Protein AF-A0A836XBT3-F1 (afdb_monomer_lite)

Structure (mmCIF, N/CA/C/O backbone):
data_AF-A0A836XBT3-F1
#
_entry.id   AF-A0A836XBT3-F1
#
loop_
_atom_site.group_PDB
_atom_site.id
_atom_site.type_symbol
_atom_site.label_atom_id
_atom_site.label_alt_id
_atom_site.label_comp_id
_atom_site.label_asym_id
_atom_site.label_entity_id
_atom_site.label_seq_id
_atom_site.pdbx_PDB_ins_code
_atom_site.Cartn_x
_atom_site.Cartn_y
_atom_site.Cartn_z
_atom_site.occupancy
_atom_site.B_iso_or_equiv
_atom_site.auth_seq_id
_atom_site.auth_comp_id
_atom_site.auth_asym_id
_atom_site.auth_atom_id
_atom_site.pdbx_PDB_model_num
ATOM 1 N N . ALA A 1 1 ? 12.674 -2.834 7.363 1.00 74.12 1 ALA A N 1
ATOM 2 C CA . ALA A 1 1 ? 11.517 -3.549 6.810 1.00 74.12 1 ALA A CA 1
ATOM 3 C C . ALA A 1 1 ? 10.767 -4.377 7.879 1.00 74.12 1 ALA A C 1
ATOM 5 O O . ALA A 1 1 ? 11.372 -5.210 8.557 1.00 74.12 1 ALA A O 1
ATOM 6 N N . VAL A 1 2 ? 9.462 -4.137 8.085 1.00 86.44 2 VAL A N 1
ATOM 7 C CA . VAL A 1 2 ? 8.548 -5.019 8.840 1.00 86.44 2 VAL A CA 1
ATOM 8 C C . VAL A 1 2 ? 8.075 -6.184 7.958 1.00 86.44 2 VAL A C 1
ATOM 10 O O . VAL A 1 2 ? 7.081 -6.069 7.264 1.00 86.44 2 VAL A O 1
ATOM 13 N N . THR A 1 3 ? 8.737 -7.336 8.030 1.00 90.88 3 THR A N 1
ATOM 14 C CA . THR A 1 3 ? 8.524 -8.449 7.075 1.00 90.88 3 THR A CA 1
ATOM 15 C C . THR A 1 3 ? 7.279 -9.308 7.304 1.00 90.88 3 THR A C 1
ATOM 17 O O . THR A 1 3 ? 7.019 -10.237 6.547 1.00 90.88 3 THR A O 1
ATOM 20 N N . ARG A 1 4 ? 6.527 -9.052 8.376 1.00 96.25 4 ARG A N 1
ATOM 21 C CA . ARG A 1 4 ? 5.323 -9.809 8.731 1.00 96.25 4 ARG A CA 1
ATOM 22 C C . ARG A 1 4 ? 4.125 -8.865 8.772 1.00 96.25 4 ARG A C 1
ATOM 24 O O . ARG A 1 4 ? 4.094 -8.033 9.688 1.00 96.25 4 ARG A O 1
ATOM 31 N N . PRO A 1 5 ? 3.130 -9.023 7.882 1.00 97.19 5 PRO A N 1
ATOM 32 C CA . PRO A 1 5 ? 1.962 -8.146 7.840 1.00 97.19 5 PRO A CA 1
ATOM 33 C C . PRO A 1 5 ? 1.216 -8.055 9.175 1.00 97.19 5 PRO A C 1
ATOM 35 O O . PRO A 1 5 ? 0.750 -6.984 9.553 1.00 97.19 5 PRO A O 1
ATOM 38 N N . GLU A 1 6 ? 1.180 -9.132 9.972 1.00 97.56 6 GLU A N 1
ATOM 39 C CA . GLU A 1 6 ? 0.547 -9.102 11.304 1.00 97.56 6 GLU A CA 1
ATOM 40 C C . GLU A 1 6 ? 1.123 -8.014 12.224 1.00 97.56 6 GLU A C 1
ATOM 42 O O . GLU A 1 6 ? 0.406 -7.460 13.063 1.00 97.56 6 GLU A O 1
ATOM 47 N N . ARG A 1 7 ? 2.416 -7.689 12.076 1.00 97.75 7 ARG A N 1
ATOM 48 C CA . ARG A 1 7 ? 3.046 -6.642 12.884 1.00 97.75 7 ARG A CA 1
ATOM 49 C C . ARG A 1 7 ? 2.597 -5.244 12.478 1.00 97.75 7 ARG A C 1
ATOM 51 O O . ARG A 1 7 ? 2.526 -4.398 13.361 1.00 97.75 7 ARG A O 1
ATOM 58 N N . ILE A 1 8 ? 2.261 -5.003 11.209 1.00 98.19 8 ILE A N 1
ATOM 59 C CA . ILE A 1 8 ? 1.705 -3.716 10.762 1.00 98.19 8 ILE A CA 1
ATOM 60 C C . ILE A 1 8 ? 0.406 -3.433 11.515 1.00 98.19 8 ILE A C 1
ATOM 62 O O . ILE A 1 8 ? 0.275 -2.393 12.160 1.00 98.19 8 ILE A O 1
ATOM 66 N N . GLY A 1 9 ? -0.510 -4.405 11.536 1.00 97.81 9 GLY A N 1
ATOM 67 C CA . GLY A 1 9 ? -1.763 -4.253 12.271 1.00 97.81 9 GLY A CA 1
ATOM 68 C C . GLY A 1 9 ? -1.545 -4.096 13.783 1.00 97.81 9 GLY A C 1
ATOM 69 O O . GLY A 1 9 ? -2.176 -3.261 14.432 1.00 97.81 9 GLY A O 1
ATOM 70 N N . ALA A 1 10 ? -0.595 -4.846 14.354 1.00 98.31 10 ALA A N 1
ATOM 71 C CA . ALA A 1 10 ? -0.248 -4.726 15.770 1.00 98.31 10 ALA A CA 1
ATOM 72 C C . ALA A 1 10 ? 0.316 -3.341 16.134 1.00 98.31 10 ALA A C 1
ATOM 74 O O . ALA A 1 10 ? -0.002 -2.826 17.203 1.00 98.31 10 ALA A O 1
ATOM 75 N N . MET A 1 11 ? 1.100 -2.714 15.250 1.00 97.94 11 MET A N 1
ATOM 76 C CA . MET A 1 11 ? 1.616 -1.358 15.459 1.00 97.94 11 MET A CA 1
ATOM 77 C C . MET A 1 11 ? 0.486 -0.326 15.536 1.00 97.94 11 MET A C 1
ATOM 79 O O . MET A 1 11 ? 0.505 0.522 16.425 1.00 97.94 11 MET A O 1
ATOM 83 N N . VAL A 1 12 ? -0.524 -0.417 14.662 1.00 98.38 12 VAL A N 1
ATOM 84 C CA . VAL A 1 12 ? -1.685 0.494 14.702 1.00 98.38 12 VAL A CA 1
ATOM 85 C C . VAL A 1 12 ? -2.445 0.356 16.019 1.00 98.38 12 VAL A C 1
ATOM 87 O O . VAL A 1 12 ? -2.761 1.364 16.654 1.00 98.38 12 VAL A O 1
ATOM 90 N N . ARG A 1 13 ? -2.706 -0.883 16.456 1.00 98.31 13 ARG A N 1
ATOM 91 C CA . ARG A 1 13 ? -3.375 -1.159 17.736 1.00 98.31 13 ARG A CA 1
ATOM 92 C C . ARG A 1 13 ? -2.579 -0.609 18.918 1.00 98.31 13 ARG A C 1
ATOM 94 O O . ARG A 1 13 ? -3.130 0.153 19.703 1.00 98.31 13 ARG A O 1
ATOM 101 N N . ALA A 1 14 ? -1.275 -0.878 18.969 1.00 98.25 14 ALA A N 1
ATOM 102 C CA . ALA A 1 14 ? -0.404 -0.385 20.035 1.00 98.25 14 ALA A CA 1
ATOM 103 C C . ALA A 1 14 ? -0.366 1.154 20.111 1.00 98.25 14 ALA A C 1
ATOM 105 O O . ALA A 1 14 ? -0.377 1.719 21.203 1.00 98.25 14 ALA A O 1
ATOM 106 N N . VAL A 1 15 ? -0.362 1.851 18.965 1.00 97.88 15 VAL A N 1
ATOM 107 C CA . VAL A 1 15 ? -0.444 3.322 18.936 1.00 97.88 15 VAL A CA 1
ATOM 108 C C . VAL A 1 15 ? -1.772 3.807 19.514 1.00 97.88 15 VAL A C 1
ATOM 110 O O . VAL A 1 15 ? -1.770 4.732 20.319 1.00 97.88 15 VAL A O 1
ATOM 113 N N . ARG A 1 16 ? -2.894 3.182 19.140 1.00 97.94 16 ARG A N 1
ATOM 114 C CA . ARG A 1 16 ? -4.233 3.557 19.625 1.00 97.94 16 ARG A CA 1
ATOM 115 C C . ARG A 1 16 ? -4.455 3.241 21.107 1.00 97.94 16 ARG A C 1
ATOM 117 O O . ARG A 1 16 ? -5.216 3.946 21.759 1.00 97.94 16 ARG A O 1
ATOM 124 N N . GLU A 1 17 ? -3.800 2.206 21.627 1.00 98.12 17 GLU A N 1
ATOM 125 C CA . GLU A 1 17 ? -3.834 1.805 23.042 1.00 98.12 17 GLU A CA 1
ATOM 126 C C . GLU A 1 17 ? -2.929 2.672 23.936 1.00 98.12 17 GLU A C 1
ATOM 128 O O . GLU A 1 17 ? -3.033 2.625 25.162 1.00 98.12 17 GLU A O 1
ATOM 133 N N . SER A 1 18 ? -2.040 3.475 23.343 1.00 97.94 18 SER A N 1
ATOM 134 C CA . SER A 1 18 ? -1.124 4.341 24.084 1.00 97.94 18 SER A CA 1
ATOM 135 C C . SER A 1 18 ? -1.875 5.395 24.912 1.00 97.94 18 SER A C 1
ATOM 137 O O . SER A 1 18 ? -2.777 6.053 24.389 1.00 97.94 18 SER A O 1
ATOM 139 N N . PRO A 1 19 ? -1.468 5.665 26.169 1.00 98.25 19 PRO A N 1
ATOM 140 C CA . PRO A 1 19 ? -2.155 6.622 27.043 1.00 98.25 19 PRO A CA 1
ATOM 141 C C . PRO A 1 19 ? -2.110 8.072 26.536 1.00 98.25 19 PRO A C 1
ATOM 143 O O . PRO A 1 19 ? -2.885 8.905 26.996 1.00 98.25 19 PRO A O 1
ATOM 146 N N . VAL A 1 20 ? -1.200 8.389 25.608 1.00 97.81 20 VAL A N 1
ATOM 147 C CA . VAL A 1 20 ? -1.081 9.726 25.001 1.00 97.81 20 VAL A CA 1
ATOM 148 C C . VAL A 1 20 ? -1.839 9.854 23.679 1.00 97.81 20 VAL A C 1
ATOM 150 O O . VAL A 1 20 ? -1.845 10.929 23.077 1.00 97.81 20 VAL A O 1
ATOM 153 N N . TYR A 1 21 ? -2.448 8.770 23.190 1.00 98.00 21 TYR A N 1
ATOM 154 C CA . TYR A 1 21 ? -3.195 8.803 21.944 1.00 98.00 21 TYR A CA 1
ATOM 155 C C . TYR A 1 21 ? -4.466 9.639 22.098 1.00 98.00 21 TYR A C 1
ATOM 157 O O . TYR A 1 21 ? -5.201 9.557 23.080 1.00 98.00 21 TYR A O 1
ATOM 165 N N . ARG A 1 22 ? -4.743 10.434 21.068 1.00 97.94 22 ARG A N 1
ATOM 166 C CA . ARG A 1 22 ? -6.010 11.139 20.871 1.00 97.94 22 ARG A CA 1
ATOM 167 C C . ARG A 1 22 ? -6.593 10.703 19.529 1.00 97.94 22 ARG A C 1
ATOM 169 O O . ARG A 1 22 ? -5.808 10.340 18.659 1.00 97.94 22 ARG A O 1
ATOM 176 N N . PRO A 1 23 ? -7.917 10.771 19.307 1.00 96.88 23 PRO A N 1
ATOM 177 C CA . PRO A 1 23 ? -8.520 10.351 18.041 1.00 96.88 23 PRO A CA 1
ATOM 178 C C . PRO A 1 23 ? -7.951 11.129 16.842 1.00 96.88 23 PRO A C 1
ATOM 180 O O . PRO A 1 23 ? -8.326 12.274 16.590 1.00 96.88 23 PRO A O 1
ATOM 183 N N . MET A 1 24 ? -7.009 10.514 16.125 1.00 97.31 24 MET A N 1
ATOM 184 C CA . MET A 1 24 ? -6.358 11.071 14.941 1.00 97.31 24 MET A CA 1
ATOM 185 C C . MET A 1 24 ? -5.910 9.948 13.996 1.00 97.31 24 MET A C 1
ATOM 187 O O . MET A 1 24 ? -5.659 8.835 14.457 1.00 97.31 24 MET A O 1
ATOM 191 N N . PRO A 1 25 ? -5.801 10.200 12.682 1.00 97.50 25 PRO A N 1
ATOM 192 C CA . PRO A 1 25 ? -5.342 9.181 11.744 1.00 97.50 25 PRO A CA 1
ATOM 193 C C . PRO A 1 25 ? -3.948 8.647 12.097 1.00 97.50 25 PRO A C 1
ATOM 195 O O . PRO A 1 25 ? -3.064 9.410 12.489 1.00 97.50 25 PRO A O 1
ATOM 198 N N . VAL A 1 26 ? -3.752 7.341 11.910 1.00 98.00 26 VAL A N 1
ATOM 199 C CA . VAL A 1 26 ? -2.430 6.703 11.945 1.00 98.00 26 VAL A CA 1
ATOM 200 C C . VAL A 1 26 ? -1.942 6.576 10.508 1.00 98.00 26 VAL A C 1
ATOM 202 O O . VAL A 1 26 ? -2.648 6.037 9.654 1.00 98.00 26 VAL A O 1
ATOM 205 N N . LEU A 1 27 ? -0.742 7.091 10.255 1.00 97.69 27 LEU A N 1
ATOM 206 C CA . LEU A 1 27 ? -0.129 7.133 8.935 1.00 97.69 27 LEU A CA 1
ATOM 207 C C . LEU A 1 27 ? 1.161 6.311 8.953 1.00 97.69 27 LEU A C 1
ATOM 209 O O . LEU A 1 27 ? 2.108 6.671 9.654 1.00 97.69 27 LEU A O 1
ATOM 213 N N . PHE A 1 28 ? 1.229 5.247 8.154 1.00 98.00 28 PHE A N 1
ATOM 214 C CA . PHE A 1 28 ? 2.524 4.722 7.725 1.00 98.00 28 PHE A CA 1
ATOM 215 C C . PHE A 1 28 ? 2.991 5.577 6.552 1.00 98.00 28 PHE A C 1
ATOM 217 O O . PHE A 1 28 ? 2.406 5.511 5.472 1.00 98.00 28 PHE A O 1
ATOM 224 N N . ASN A 1 29 ? 3.996 6.423 6.789 1.00 97.25 29 ASN A N 1
ATOM 225 C CA . ASN A 1 29 ? 4.495 7.343 5.769 1.00 97.25 29 ASN A CA 1
ATOM 226 C C . ASN A 1 29 ? 5.238 6.608 4.645 1.00 97.25 29 ASN A C 1
ATOM 228 O O . ASN A 1 29 ? 5.109 6.985 3.487 1.00 97.25 29 ASN A O 1
ATOM 232 N N . GLU A 1 30 ? 5.995 5.566 4.994 1.00 96.56 30 GLU A N 1
ATOM 233 C CA . GLU A 1 30 ? 6.840 4.801 4.075 1.00 96.56 30 GLU A CA 1
ATOM 234 C C . GLU A 1 30 ? 6.957 3.349 4.549 1.00 96.56 30 GLU A C 1
ATOM 236 O O . GLU A 1 30 ? 7.147 3.093 5.741 1.00 96.56 30 GLU A O 1
ATOM 241 N N . ASP A 1 31 ? 6.867 2.410 3.613 1.00 97.12 31 ASP A N 1
ATOM 242 C CA . ASP A 1 31 ? 7.193 1.001 3.803 1.00 97.12 31 ASP A CA 1
ATOM 243 C C . ASP A 1 31 ? 7.700 0.399 2.480 1.00 97.12 31 ASP A C 1
ATOM 245 O O . ASP A 1 31 ? 7.233 0.742 1.391 1.00 97.12 31 ASP A O 1
ATOM 249 N N . ASP A 1 32 ? 8.689 -0.487 2.596 1.00 94.50 32 ASP A N 1
ATOM 250 C CA . ASP A 1 32 ? 9.497 -1.048 1.507 1.00 94.50 32 ASP A CA 1
ATOM 251 C C . ASP A 1 32 ? 9.112 -2.492 1.143 1.00 94.50 32 ASP A C 1
ATOM 253 O O . ASP A 1 32 ? 9.935 -3.250 0.629 1.00 94.50 32 ASP A O 1
ATOM 257 N N . HIS A 1 33 ? 7.870 -2.904 1.428 1.00 96.12 33 HIS A N 1
ATOM 258 C CA . HIS A 1 33 ? 7.383 -4.249 1.100 1.00 96.12 33 HIS A CA 1
ATOM 259 C C . HIS A 1 33 ? 6.638 -4.260 -0.223 1.00 96.12 33 HIS A C 1
ATOM 261 O O . HIS A 1 33 ? 5.782 -3.418 -0.487 1.00 96.12 33 HIS A O 1
ATOM 267 N N . PHE A 1 34 ? 6.939 -5.271 -1.035 1.00 96.19 34 PHE A N 1
ATOM 268 C CA . PHE A 1 34 ? 6.517 -5.340 -2.433 1.00 96.19 34 PHE A CA 1
ATOM 269 C C . PHE A 1 34 ? 5.658 -6.568 -2.752 1.00 96.19 34 PHE A C 1
ATOM 271 O O . PHE A 1 34 ? 5.431 -6.878 -3.919 1.00 96.19 34 PHE A O 1
ATOM 278 N N . ASP A 1 35 ? 5.159 -7.261 -1.727 1.00 96.94 35 ASP A N 1
ATOM 279 C CA . ASP A 1 35 ? 4.380 -8.500 -1.840 1.00 96.94 35 ASP A CA 1
ATOM 280 C C . ASP A 1 35 ? 2.916 -8.251 -2.272 1.00 96.94 35 ASP A C 1
ATOM 282 O O . ASP A 1 35 ? 1.971 -8.840 -1.744 1.00 96.94 35 ASP A O 1
ATOM 286 N N . PHE A 1 36 ? 2.700 -7.345 -3.229 1.00 97.56 36 PHE A N 1
ATOM 287 C CA . PHE A 1 36 ? 1.373 -6.888 -3.664 1.00 97.56 36 PHE A CA 1
ATOM 288 C C . PHE A 1 36 ? 0.517 -7.992 -4.312 1.00 97.56 36 PHE A C 1
ATOM 290 O O . PHE A 1 36 ? -0.713 -7.883 -4.361 1.00 97.56 36 PHE A O 1
ATOM 297 N N . ASP A 1 37 ? 1.161 -9.065 -4.773 1.00 96.06 37 ASP A N 1
ATOM 298 C CA . ASP A 1 37 ? 0.508 -10.237 -5.358 1.00 96.06 37 ASP A CA 1
ATOM 299 C C . ASP A 1 37 ? 0.059 -11.264 -4.306 1.00 96.06 37 ASP A C 1
ATOM 301 O O . ASP A 1 37 ? -0.748 -12.145 -4.612 1.00 96.06 37 ASP A O 1
ATOM 305 N N . LEU A 1 38 ? 0.527 -11.152 -3.057 1.00 96.50 38 LEU A N 1
ATOM 306 C CA . LEU A 1 38 ? 0.073 -12.020 -1.974 1.00 96.50 38 LEU A CA 1
ATOM 307 C C . LEU A 1 38 ? -1.319 -11.595 -1.478 1.00 96.50 38 LEU A C 1
ATOM 309 O O . LEU A 1 38 ? -1.610 -10.398 -1.399 1.00 96.50 38 LEU A O 1
ATOM 313 N N . PRO A 1 39 ? -2.177 -12.556 -1.075 1.00 96.38 39 PRO A N 1
ATOM 314 C CA . PRO A 1 39 ? -3.516 -12.259 -0.554 1.00 96.38 39 PRO A CA 1
ATOM 315 C C . PRO A 1 39 ? -3.477 -11.470 0.760 1.00 96.38 39 PRO A C 1
ATOM 317 O O . PRO A 1 39 ? -4.471 -10.859 1.148 1.00 96.38 39 PRO A O 1
ATOM 320 N N . TRP A 1 40 ? -2.335 -11.496 1.448 1.00 97.56 40 TRP A N 1
ATOM 321 C CA . TRP A 1 40 ? -2.083 -10.744 2.661 1.00 97.56 40 TRP A CA 1
ATOM 322 C C . TRP A 1 40 ? -0.677 -10.154 2.619 1.00 97.56 40 TRP A C 1
ATOM 324 O O . TRP A 1 40 ? 0.301 -10.883 2.467 1.00 97.56 40 TRP A O 1
ATOM 334 N N . ASN A 1 41 ? -0.589 -8.831 2.732 1.00 98.00 41 ASN A N 1
ATOM 335 C CA . ASN A 1 41 ? 0.650 -8.060 2.668 1.00 98.00 41 ASN A CA 1
ATOM 336 C C . ASN A 1 41 ? 0.544 -6.824 3.575 1.00 98.00 41 ASN A C 1
ATOM 338 O O . ASN A 1 41 ? -0.514 -6.554 4.150 1.00 98.00 41 ASN A O 1
ATOM 342 N N . ASN A 1 42 ? 1.634 -6.070 3.717 1.00 98.31 42 ASN A 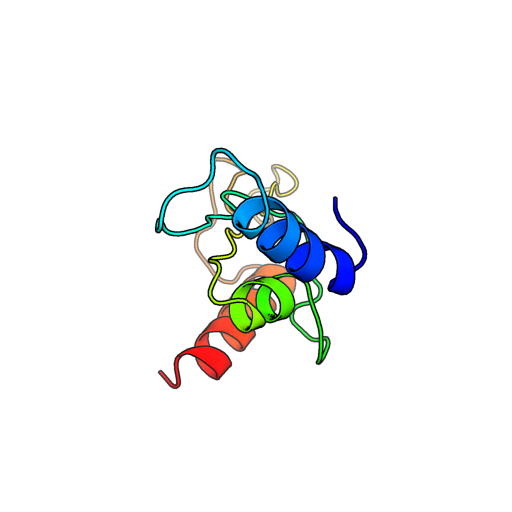N 1
ATOM 343 C CA . ASN A 1 42 ? 1.689 -4.934 4.636 1.00 98.31 42 ASN A CA 1
ATOM 344 C C . ASN A 1 42 ? 0.671 -3.830 4.319 1.00 98.31 42 ASN A C 1
ATOM 346 O O . ASN A 1 42 ? 0.075 -3.281 5.246 1.00 98.31 42 ASN A O 1
ATOM 350 N N . LEU A 1 43 ? 0.432 -3.540 3.036 1.00 98.06 43 LEU A N 1
ATOM 351 C CA . LEU A 1 43 ? -0.568 -2.559 2.615 1.00 98.06 43 LEU A CA 1
ATOM 352 C C . LEU A 1 43 ? -1.963 -2.987 3.081 1.00 98.06 43 LEU A C 1
ATOM 354 O O . LEU A 1 43 ? -2.665 -2.213 3.732 1.00 98.06 43 LEU A O 1
ATOM 358 N N . LEU A 1 44 ? -2.342 -4.240 2.816 1.00 98.19 44 LEU A N 1
ATOM 359 C CA . LEU A 1 44 ? -3.638 -4.786 3.230 1.00 98.19 44 LEU A CA 1
ATOM 360 C C . LEU A 1 44 ? -3.781 -4.855 4.759 1.00 98.19 44 LEU A C 1
ATOM 362 O O . LEU A 1 44 ? -4.861 -4.581 5.281 1.00 98.19 44 LEU A O 1
ATOM 366 N N . ALA A 1 45 ? -2.694 -5.144 5.477 1.00 98.44 45 ALA A N 1
ATOM 367 C CA . ALA A 1 45 ? -2.672 -5.154 6.937 1.00 98.44 45 ALA A CA 1
ATOM 368 C C . ALA A 1 45 ? -2.815 -3.764 7.571 1.00 98.44 45 ALA A C 1
ATOM 370 O O . ALA A 1 45 ? -3.439 -3.632 8.621 1.00 98.44 45 ALA A O 1
ATOM 371 N N . ALA A 1 46 ? -2.270 -2.713 6.955 1.00 98.44 46 ALA A N 1
ATOM 372 C CA . ALA A 1 46 ? -2.521 -1.343 7.400 1.00 98.44 46 ALA A CA 1
ATOM 373 C C . ALA A 1 46 ? -3.979 -0.942 7.132 1.00 98.44 46 ALA A C 1
ATOM 375 O O . ALA A 1 46 ? -4.664 -0.421 8.018 1.00 98.44 46 ALA A O 1
ATOM 376 N N . MET A 1 47 ? -4.475 -1.248 5.930 1.00 97.81 47 MET A N 1
ATOM 377 C CA . MET A 1 47 ? -5.841 -0.925 5.526 1.00 97.81 47 MET A CA 1
ATOM 378 C C . MET A 1 47 ? -6.901 -1.618 6.382 1.00 97.81 47 MET A C 1
ATOM 380 O O . MET A 1 47 ? -7.903 -0.983 6.711 1.00 97.81 47 MET A O 1
ATOM 384 N N . SER A 1 48 ? -6.686 -2.873 6.796 1.00 98.25 48 SER A N 1
ATOM 385 C CA . SER A 1 48 ? -7.623 -3.578 7.683 1.00 98.25 48 SER A CA 1
ATOM 386 C C . SER A 1 48 ? -7.797 -2.888 9.037 1.00 98.25 48 SER A C 1
ATOM 388 O O . SER A 1 48 ? -8.826 -3.053 9.685 1.00 98.25 48 SER A O 1
ATOM 390 N N . GLU A 1 49 ? -6.809 -2.098 9.460 1.00 98.38 49 GLU A N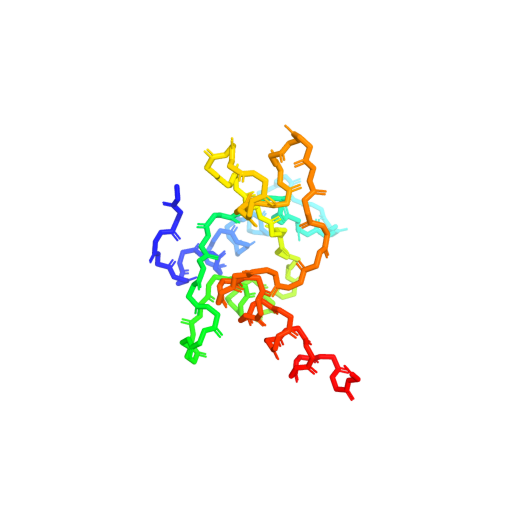 1
ATOM 391 C CA . GLU A 1 49 ? -6.858 -1.302 10.685 1.00 98.38 49 GLU A CA 1
ATOM 392 C C . GLU A 1 49 ? -7.295 0.149 10.445 1.00 98.38 49 GLU A C 1
ATOM 394 O O . GLU A 1 49 ? -7.235 0.960 11.372 1.00 98.38 49 GLU A O 1
ATOM 399 N N . TYR A 1 50 ? -7.737 0.513 9.238 1.00 97.38 50 TYR A N 1
ATOM 400 C CA . TYR A 1 50 ? -8.029 1.901 8.857 1.00 97.38 50 TYR A CA 1
ATOM 401 C C . TYR A 1 50 ? -6.818 2.834 9.047 1.00 97.38 50 TYR A C 1
ATOM 403 O O . TYR A 1 50 ? -6.956 3.969 9.510 1.00 97.38 50 TYR A O 1
ATOM 411 N N . ALA A 1 51 ? -5.619 2.340 8.734 1.00 98.31 51 ALA A N 1
ATOM 412 C CA . ALA A 1 51 ? -4.399 3.133 8.626 1.00 98.31 51 ALA A CA 1
ATOM 413 C C . ALA A 1 51 ? -3.962 3.214 7.157 1.00 98.31 51 ALA A C 1
ATOM 415 O O . ALA A 1 51 ? -4.191 2.289 6.376 1.00 98.31 51 ALA A O 1
ATOM 416 N N . SER A 1 52 ? -3.337 4.327 6.768 1.00 97.50 52 SER A N 1
ATOM 417 C CA . SER A 1 52 ? -2.751 4.448 5.428 1.00 97.50 52 SER A CA 1
ATOM 418 C C . SER A 1 52 ? -1.495 3.589 5.302 1.00 97.50 52 SER A C 1
ATOM 420 O O . SER A 1 52 ? -0.890 3.226 6.307 1.00 97.50 52 SER A O 1
ATOM 422 N N . TRP A 1 53 ? -1.033 3.365 4.075 1.00 97.94 53 TRP A N 1
ATOM 423 C CA . TRP A 1 53 ? 0.258 2.738 3.809 1.00 97.94 53 TRP A CA 1
ATOM 424 C C . TRP A 1 53 ? 0.969 3.473 2.672 1.00 97.94 53 TRP A C 1
ATOM 426 O O . TRP A 1 53 ? 0.400 3.631 1.592 1.00 97.94 53 TRP A O 1
ATOM 436 N N . GLY A 1 54 ? 2.171 3.983 2.938 1.00 97.31 54 GLY A N 1
ATOM 437 C CA . GLY A 1 54 ? 2.949 4.771 1.986 1.00 97.31 54 GLY A CA 1
ATOM 438 C C . GLY A 1 54 ? 3.947 3.918 1.213 1.00 97.31 54 GLY A C 1
ATOM 439 O O . GLY A 1 54 ? 4.795 3.260 1.809 1.00 97.31 54 GLY A O 1
ATOM 440 N N . TYR A 1 55 ? 3.857 3.949 -0.117 1.00 97.25 55 TYR A N 1
ATOM 441 C CA . TYR A 1 55 ? 4.715 3.156 -0.992 1.00 97.25 55 TYR A CA 1
ATOM 442 C C . TYR A 1 55 ? 6.111 3.776 -1.137 1.00 97.25 55 TYR A C 1
ATOM 444 O O . TYR A 1 55 ? 6.271 4.833 -1.756 1.00 97.25 55 TYR A O 1
ATOM 452 N N . PHE A 1 56 ? 7.122 3.099 -0.591 1.00 97.00 56 PHE A N 1
ATOM 453 C CA . PHE A 1 56 ? 8.523 3.470 -0.753 1.00 97.00 56 PHE A CA 1
ATOM 454 C C . PHE A 1 56 ? 9.243 2.475 -1.669 1.00 97.00 56 PHE A C 1
ATOM 456 O O . PHE A 1 56 ? 9.507 1.336 -1.292 1.00 97.00 56 PHE A O 1
ATOM 463 N N . ASP A 1 57 ? 9.573 2.917 -2.883 1.00 97.00 57 ASP A N 1
ATOM 464 C CA . ASP A 1 57 ? 10.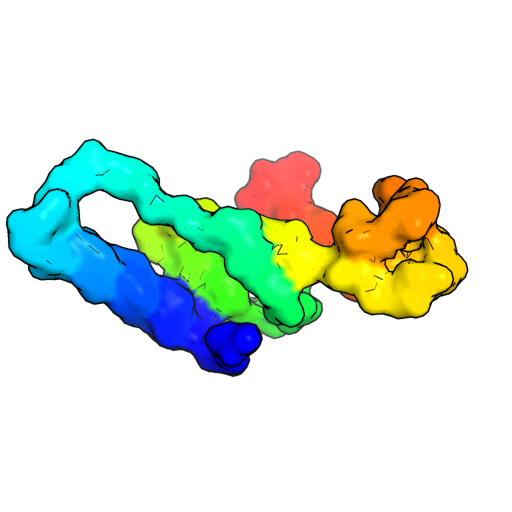320 2.155 -3.882 1.00 97.00 57 ASP A CA 1
ATOM 465 C C . ASP A 1 57 ? 11.674 2.847 -4.137 1.00 97.00 57 ASP A C 1
ATOM 467 O O . ASP A 1 57 ? 11.758 3.757 -4.973 1.00 97.00 57 ASP A O 1
ATOM 471 N N . PRO A 1 58 ? 12.745 2.459 -3.413 1.00 95.62 58 PRO A N 1
ATOM 472 C CA . PRO A 1 58 ? 14.036 3.153 -3.453 1.00 95.62 58 PRO A CA 1
ATOM 473 C C . PRO A 1 58 ? 14.750 3.043 -4.806 1.00 95.62 58 PRO A C 1
ATOM 475 O O . PRO A 1 58 ? 15.618 3.858 -5.109 1.00 95.62 58 PRO A O 1
ATOM 478 N N . GLY A 1 59 ? 14.383 2.053 -5.623 1.00 94.56 59 GLY A N 1
ATOM 479 C CA . GLY A 1 59 ? 14.998 1.801 -6.921 1.00 94.56 59 GLY A CA 1
ATOM 480 C C . GLY A 1 59 ? 16.458 1.352 -6.867 1.00 94.56 59 GLY A C 1
ATOM 481 O O . GLY A 1 59 ? 17.000 1.041 -5.807 1.00 94.56 59 GLY A O 1
ATOM 482 N N . ALA A 1 60 ? 17.081 1.311 -8.045 1.00 95.19 60 ALA A N 1
ATOM 483 C CA . ALA A 1 60 ? 18.480 0.922 -8.238 1.00 95.19 60 ALA A CA 1
ATOM 484 C C . ALA A 1 60 ? 19.332 2.029 -8.891 1.00 95.19 60 ALA A C 1
ATOM 486 O O . ALA A 1 60 ? 20.477 1.781 -9.265 1.00 95.19 60 ALA A O 1
ATOM 487 N N . SER A 1 61 ? 18.797 3.251 -9.020 1.00 94.44 61 SER A N 1
ATOM 488 C CA . SER A 1 61 ? 19.450 4.377 -9.712 1.00 94.44 61 SER A CA 1
ATOM 489 C C . SER A 1 61 ? 19.806 4.077 -11.171 1.00 94.44 61 SER A C 1
ATOM 491 O O . SER A 1 61 ? 20.832 4.522 -11.681 1.00 94.44 61 SER A O 1
ATOM 493 N N . ASP A 1 62 ? 18.939 3.331 -11.852 1.00 95.62 62 ASP A N 1
ATOM 494 C CA . ASP A 1 62 ? 19.124 2.839 -13.219 1.00 95.62 62 ASP A CA 1
ATOM 495 C C . ASP A 1 62 ? 18.090 3.404 -14.214 1.00 95.62 62 ASP A C 1
ATOM 497 O O . ASP A 1 62 ? 17.970 2.915 -15.336 1.00 95.62 62 ASP A O 1
ATOM 501 N N . TYR A 1 63 ? 17.333 4.433 -13.804 1.00 95.69 63 TYR A N 1
ATOM 502 C CA . TYR A 1 63 ? 16.206 5.028 -14.542 1.00 95.69 63 TYR A CA 1
ATOM 503 C C . TYR A 1 63 ? 15.035 4.057 -14.818 1.00 95.69 63 TYR A C 1
ATOM 505 O O . TYR A 1 63 ? 14.034 4.442 -15.422 1.00 95.69 63 TYR A O 1
ATOM 513 N N . CYS A 1 64 ? 15.103 2.807 -14.359 1.00 96.19 64 CYS A N 1
ATOM 514 C CA . CYS A 1 64 ? 14.054 1.810 -14.530 1.00 96.19 64 CYS A CA 1
ATOM 515 C C . CYS A 1 64 ? 13.289 1.605 -13.218 1.00 96.19 64 CYS A C 1
ATOM 517 O O . CYS A 1 64 ? 12.063 1.782 -13.161 1.00 96.19 64 CYS A O 1
ATOM 519 N N . ASP A 1 65 ? 14.022 1.292 -12.155 1.00 96.19 65 ASP A N 1
ATOM 520 C CA . ASP A 1 65 ? 13.509 0.965 -10.834 1.00 96.19 65 ASP A CA 1
ATOM 521 C C . ASP A 1 65 ? 13.310 2.207 -9.958 1.00 96.19 65 ASP A C 1
ATOM 523 O O . ASP A 1 65 ? 14.036 3.197 -10.052 1.00 96.19 65 ASP A O 1
ATOM 527 N N . GLY A 1 66 ? 12.346 2.128 -9.039 1.00 96.31 66 GLY A N 1
ATOM 528 C CA . GLY A 1 66 ? 12.135 3.148 -8.017 1.00 96.31 66 GLY A CA 1
ATOM 529 C C . GLY A 1 66 ? 11.225 4.297 -8.429 1.00 96.31 66 GLY A C 1
ATOM 530 O O . GLY A 1 66 ? 11.286 4.800 -9.554 1.00 96.31 66 GLY A O 1
ATOM 531 N N . TYR A 1 67 ? 10.404 4.747 -7.482 1.00 97.25 67 TYR A N 1
ATOM 532 C CA . TYR A 1 67 ? 9.753 6.060 -7.529 1.00 97.25 67 TYR A CA 1
ATOM 533 C C . TYR A 1 67 ? 10.512 7.107 -6.701 1.00 97.25 67 TYR A C 1
ATOM 535 O O . TYR A 1 67 ? 10.301 8.304 -6.886 1.00 97.25 67 TYR A O 1
ATOM 543 N N . GLN A 1 68 ? 1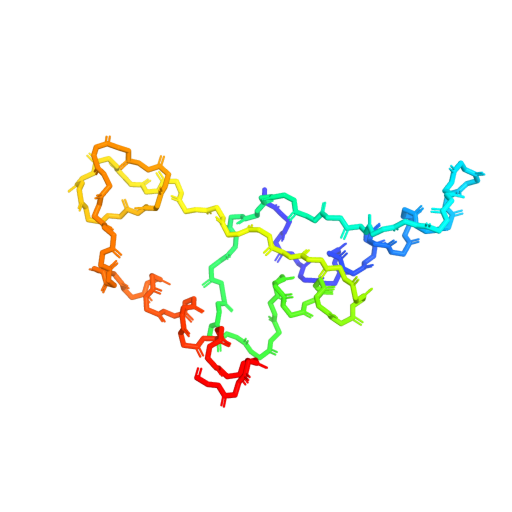1.454 6.677 -5.856 1.00 95.69 68 GLN A N 1
ATOM 544 C CA . GLN A 1 68 ? 12.310 7.530 -5.031 1.00 95.69 68 GLN A CA 1
ATOM 545 C C . GLN A 1 68 ? 13.770 7.566 -5.528 1.00 95.69 68 GLN A C 1
ATOM 547 O O . GLN A 1 68 ? 14.681 7.876 -4.764 1.00 95.69 68 GLN A O 1
ATOM 552 N N . SER A 1 69 ? 13.998 7.296 -6.820 1.00 95.31 69 SER A N 1
ATOM 553 C CA . SER A 1 69 ? 15.328 7.306 -7.449 1.00 95.31 69 SER A CA 1
ATOM 554 C C . SER A 1 69 ? 15.394 8.299 -8.624 1.00 95.31 69 SER A C 1
ATOM 556 O O . 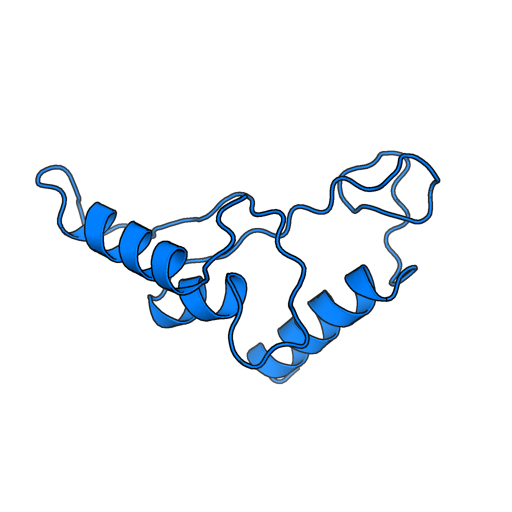SER A 1 69 ? 15.053 7.940 -9.749 1.00 95.31 69 SER A O 1
ATOM 558 N N . PRO A 1 70 ? 15.750 9.581 -8.396 1.00 94.44 70 PRO A N 1
ATOM 559 C CA . PRO A 1 70 ? 15.875 10.568 -9.468 1.00 94.44 70 PRO A CA 1
ATOM 560 C C . PRO A 1 70 ? 17.104 10.328 -10.371 1.00 94.44 70 PRO A C 1
ATOM 562 O O . PRO A 1 70 ? 18.186 10.064 -9.847 1.00 94.44 70 PRO A O 1
ATOM 565 N N . PRO A 1 71 ? 16.994 10.518 -11.702 1.00 95.25 71 PRO A N 1
ATOM 566 C CA . PRO A 1 71 ? 15.780 10.863 -12.446 1.00 95.25 71 PRO A CA 1
ATOM 567 C C . PRO A 1 71 ? 14.761 9.714 -12.447 1.00 95.25 71 PRO A C 1
ATOM 569 O O . PRO A 1 71 ? 15.109 8.566 -12.691 1.00 95.25 71 PRO A O 1
ATOM 572 N N . VAL A 1 72 ? 13.489 10.041 -12.199 1.00 96.69 72 VAL A N 1
ATOM 573 C CA . VAL A 1 72 ? 12.435 9.036 -12.004 1.00 96.69 72 VAL A CA 1
ATOM 574 C C . VAL A 1 72 ? 11.746 8.715 -13.327 1.00 96.69 72 VAL A C 1
ATOM 576 O O . VAL A 1 72 ? 11.238 9.609 -14.009 1.00 96.69 72 VAL A O 1
ATOM 579 N N . ASN A 1 73 ? 11.657 7.428 -13.657 1.00 96.88 73 ASN A N 1
ATOM 580 C CA . ASN A 1 73 ? 10.716 6.938 -14.656 1.00 96.88 73 ASN A CA 1
ATOM 581 C C . ASN A 1 73 ? 9.349 6.693 -14.003 1.00 96.88 73 ASN A C 1
ATOM 583 O O . ASN A 1 73 ? 9.161 5.735 -13.248 1.00 96.88 73 ASN A O 1
ATOM 587 N N . TRP A 1 74 ? 8.403 7.587 -14.299 1.00 96.62 74 TRP A N 1
ATOM 588 C CA . TRP A 1 74 ? 7.046 7.593 -13.742 1.00 96.62 74 TRP A CA 1
ATOM 589 C C . TRP A 1 74 ? 6.108 6.540 -14.349 1.00 96.62 74 TRP A C 1
ATOM 591 O O . TRP A 1 74 ? 4.981 6.391 -13.882 1.00 96.62 74 TRP A O 1
ATOM 601 N N . GLY A 1 75 ? 6.547 5.811 -15.380 1.00 96.88 75 GLY A N 1
ATOM 602 C CA . GLY A 1 75 ? 5.773 4.727 -15.977 1.00 96.88 75 GLY A CA 1
ATOM 603 C C . GLY A 1 75 ? 5.680 3.486 -15.083 1.00 96.88 75 GLY A C 1
ATOM 604 O O . GLY A 1 75 ? 6.264 3.414 -14.001 1.00 96.88 75 GLY A O 1
ATOM 605 N N . LEU A 1 76 ? 4.969 2.470 -15.572 1.00 96.50 76 LEU A N 1
ATOM 606 C CA . LEU A 1 76 ? 4.926 1.128 -14.982 1.00 96.50 76 LEU A CA 1
ATOM 607 C C . LEU A 1 76 ? 6.080 0.276 -15.534 1.00 96.50 76 LEU A C 1
ATOM 609 O O . LEU A 1 76 ? 5.870 -0.755 -16.158 1.00 96.50 76 LEU A O 1
ATOM 613 N N . SER A 1 77 ? 7.311 0.762 -15.382 1.00 95.06 77 SER A N 1
ATOM 614 C CA . SER A 1 77 ? 8.501 0.214 -16.051 1.00 95.06 77 SER A CA 1
ATOM 615 C C . SER A 1 77 ? 8.959 -1.151 -15.533 1.00 95.06 77 SER A C 1
ATOM 617 O O . SER A 1 77 ? 9.807 -1.779 -16.162 1.00 95.06 77 SER A O 1
ATOM 619 N N . THR A 1 78 ? 8.430 -1.610 -14.397 1.00 96.50 78 THR A N 1
ATOM 620 C CA . THR A 1 78 ? 8.859 -2.850 -13.745 1.00 96.50 78 THR A CA 1
ATOM 621 C C . THR A 1 78 ? 7.664 -3.656 -13.237 1.00 96.50 78 THR A C 1
ATOM 623 O O . THR A 1 78 ? 6.629 -3.070 -12.898 1.00 96.50 78 THR A O 1
ATOM 626 N N . PRO A 1 79 ? 7.803 -4.991 -13.088 1.00 97.44 79 PRO A N 1
ATOM 627 C CA . PRO A 1 79 ? 6.756 -5.825 -12.498 1.00 97.44 79 PRO A CA 1
ATOM 628 C C . PRO A 1 79 ? 6.314 -5.343 -11.112 1.00 97.44 79 PRO A C 1
ATOM 630 O O . PRO A 1 79 ? 5.131 -5.394 -10.791 1.00 97.44 79 PRO A O 1
ATOM 633 N N . ARG A 1 80 ? 7.247 -4.812 -10.308 1.00 96.31 80 ARG A N 1
ATOM 634 C CA . ARG A 1 80 ? 6.959 -4.238 -8.986 1.00 96.31 80 ARG A CA 1
ATOM 635 C C . ARG A 1 80 ? 6.022 -3.032 -9.083 1.00 96.31 80 ARG A C 1
ATOM 637 O O . ARG A 1 80 ? 5.016 -2.984 -8.378 1.00 96.31 80 ARG A O 1
ATOM 644 N N . LYS A 1 81 ? 6.340 -2.077 -9.965 1.00 97.31 81 LYS A N 1
ATOM 645 C CA . LYS A 1 81 ? 5.512 -0.886 -10.204 1.00 97.31 81 LYS A CA 1
ATOM 646 C C . LYS A 1 81 ? 4.123 -1.287 -10.697 1.00 97.31 81 LYS A C 1
ATOM 648 O O . LYS A 1 81 ? 3.125 -0.815 -10.162 1.00 97.31 81 LYS A O 1
ATOM 653 N N . GLU A 1 82 ? 4.044 -2.214 -11.652 1.00 97.81 82 GLU A N 1
ATOM 654 C CA . GLU A 1 82 ? 2.762 -2.754 -12.113 1.00 97.81 82 GLU A CA 1
ATOM 655 C C . GLU A 1 82 ? 1.947 -3.409 -10.989 1.00 97.81 82 GLU A C 1
ATOM 657 O O . GLU A 1 82 ? 0.744 -3.168 -10.889 1.00 97.81 82 GLU A O 1
ATOM 662 N N . ALA A 1 83 ? 2.574 -4.242 -10.154 1.00 97.94 83 ALA A N 1
ATOM 663 C CA . ALA A 1 83 ? 1.896 -4.982 -9.092 1.00 97.94 83 ALA A CA 1
ATOM 664 C C . ALA A 1 83 ? 1.261 -4.045 -8.050 1.00 97.94 83 ALA A C 1
ATOM 666 O O . ALA A 1 83 ? 0.113 -4.261 -7.651 1.00 97.94 83 ALA A O 1
ATOM 667 N N . PHE A 1 84 ? 1.951 -2.959 -7.680 1.00 97.69 84 PHE A N 1
ATOM 668 C CA . PHE A 1 84 ? 1.395 -1.926 -6.802 1.00 97.69 84 PHE A CA 1
ATOM 669 C C . PHE A 1 84 ? 0.103 -1.329 -7.378 1.00 97.69 84 PHE A C 1
ATOM 671 O O . PHE A 1 84 ? -0.934 -1.338 -6.713 1.00 97.69 84 PHE A O 1
ATOM 678 N N . PHE A 1 85 ? 0.130 -0.863 -8.632 1.00 97.38 85 PHE A N 1
ATOM 679 C CA . PHE A 1 85 ? -1.042 -0.233 -9.249 1.00 97.38 85 PHE A CA 1
ATOM 680 C C . PHE A 1 85 ? -2.174 -1.228 -9.545 1.00 97.38 85 PHE A C 1
ATOM 682 O O . PHE A 1 85 ? -3.341 -0.862 -9.417 1.00 97.38 85 PHE A O 1
ATOM 689 N N . LYS A 1 86 ? -1.868 -2.500 -9.842 1.00 97.69 86 LYS A N 1
ATOM 690 C CA . LYS A 1 86 ? -2.878 -3.573 -9.932 1.00 97.69 86 LYS A CA 1
ATOM 691 C C . LYS A 1 86 ? -3.579 -3.796 -8.590 1.00 97.69 86 LYS A C 1
ATOM 693 O O . LYS A 1 86 ? -4.798 -3.957 -8.548 1.00 97.69 86 LYS A O 1
ATOM 698 N N . LEU A 1 87 ? -2.840 -3.811 -7.478 1.00 97.88 87 LEU A N 1
ATOM 699 C CA . LEU A 1 87 ? -3.442 -3.890 -6.145 1.00 97.88 87 LEU A CA 1
ATOM 700 C C . LEU A 1 87 ? -4.268 -2.637 -5.827 1.00 97.88 87 LEU A C 1
ATOM 702 O O . LEU A 1 87 ? -5.399 -2.779 -5.368 1.00 97.88 87 LEU A O 1
ATOM 706 N N . ALA A 1 88 ? -3.749 -1.444 -6.125 1.00 96.81 88 ALA A N 1
ATOM 707 C CA . ALA A 1 88 ? -4.465 -0.187 -5.923 1.00 96.81 88 ALA A CA 1
ATOM 708 C C . ALA A 1 88 ? -5.809 -0.176 -6.669 1.00 96.81 88 ALA A C 1
ATOM 710 O O . ALA A 1 88 ? -6.836 0.049 -6.040 1.00 96.81 88 ALA A O 1
ATOM 711 N N . GLN A 1 89 ? -5.822 -0.539 -7.956 1.00 97.38 89 GLN A N 1
ATOM 712 C CA . GLN A 1 89 ? -7.044 -0.653 -8.757 1.00 97.38 89 GLN A CA 1
ATOM 713 C C . GLN A 1 89 ? -8.055 -1.640 -8.152 1.00 97.38 89 GLN A C 1
ATOM 715 O O . GLN A 1 89 ? -9.247 -1.342 -8.076 1.00 97.38 89 GLN A O 1
ATOM 720 N N . ARG A 1 90 ? -7.602 -2.812 -7.678 1.00 96.50 90 ARG A N 1
ATOM 721 C CA . ARG A 1 90 ? -8.487 -3.786 -7.005 1.00 96.50 90 ARG A CA 1
ATOM 722 C C . ARG A 1 90 ? -9.134 -3.208 -5.747 1.00 96.50 90 ARG A C 1
ATOM 724 O O . ARG A 1 90 ? -10.284 -3.523 -5.463 1.00 96.50 90 ARG A O 1
ATOM 731 N N . ILE A 1 91 ? -8.393 -2.401 -4.993 1.00 96.31 91 ILE A N 1
ATOM 732 C CA . ILE A 1 91 ? -8.864 -1.776 -3.754 1.00 96.31 91 ILE A CA 1
ATOM 733 C C . ILE A 1 91 ? -9.850 -0.641 -4.046 1.00 96.31 91 ILE A C 1
ATOM 735 O O . ILE A 1 91 ? -10.858 -0.517 -3.353 1.00 96.31 91 ILE A O 1
ATOM 739 N N . THR A 1 92 ? -9.563 0.198 -5.042 1.00 96.19 92 THR A N 1
ATOM 740 C CA . THR A 1 92 ? -10.354 1.400 -5.342 1.00 96.19 92 THR A CA 1
ATOM 741 C C . THR A 1 92 ? -11.551 1.129 -6.247 1.00 96.19 92 THR A C 1
ATOM 743 O O . THR A 1 92 ? -12.491 1.921 -6.249 1.00 96.19 92 THR A O 1
ATOM 746 N N . GLY A 1 93 ? -11.541 0.030 -7.006 1.00 94.19 93 GLY A N 1
ATOM 747 C CA . GLY A 1 93 ? -12.612 -0.328 -7.940 1.00 94.19 93 GLY A CA 1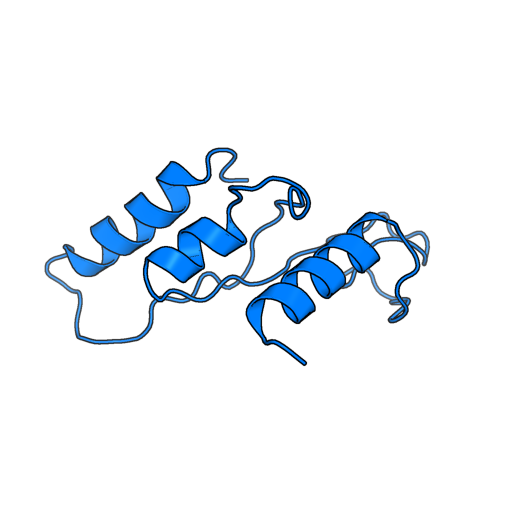
ATOM 748 C C . GLY A 1 93 ? -12.687 0.560 -9.189 1.00 94.19 93 GLY A C 1
ATOM 749 O O . GLY A 1 93 ? -13.706 0.537 -9.879 1.00 94.19 93 GLY A O 1
ATOM 750 N N . VAL A 1 94 ? -11.634 1.337 -9.467 1.00 79.88 94 VAL A N 1
ATOM 751 C CA . VAL A 1 94 ? -11.478 2.226 -10.633 1.00 79.88 94 VAL A CA 1
ATOM 752 C C . VAL A 1 94 ? -10.147 1.967 -11.317 1.00 79.88 94 VAL A C 1
ATOM 754 O O . VAL A 1 94 ? -9.149 1.801 -10.582 1.00 79.88 94 VAL A O 1
#

Secondary structure (DSSP, 8-state):
----HHHHHHHHHHHHHSTT--S---EEEEE----TTSSS-HHHHHHHTT-EEEE-----SSSSS-SSSSSP--S--SHHHHHHHHHHHHHH--

Sequence (94 aa):
AVTRPERIGAMVRAVRESPVYRPMPVLFNEDDHFDFDLPWNNLLAAMSEYASWGYFDPGASDYCDGYQSPPVNWGLSTPRKEAFFKLAQRITGV

Foldseek 3Di:
DPFDLQVLLVVLVVQCPDPPDDPDAAEQQEDADQVLVDPGDNQVSCVVNVHHYHYFWCFDLPCQTTPNRPVHDPDCRDPSSVSVVVSVCVVVVD

Radius of gyration: 14.74 Å; chains: 1; bounding box: 32×23×43 Å

pLDDT: mean 96.45, std 3.33, range [74.12, 98.44]